Protein AF-A0A7W8QVJ4-F1 (afdb_monomer_lite)

Foldseek 3Di:
DPPPAPQQELVNLVVQCVVVPPDRSDDQFYKYFYDPPPDDDDDDPVVSVVVCVVFFDWDWDWDDDPPDTTTITGGHDTD

Structure (mmCIF, N/CA/C/O backbone):
data_AF-A0A7W8QVJ4-F1
#
_entry.id   AF-A0A7W8QVJ4-F1
#
loop_
_atom_site.group_PDB
_atom_site.id
_atom_site.type_symbol
_atom_site.label_atom_id
_atom_site.label_alt_id
_atom_site.label_comp_id
_atom_site.label_asym_id
_atom_site.label_entity_id
_atom_site.label_seq_id
_atom_site.pdbx_PDB_ins_code
_atom_site.Cartn_x
_atom_site.Cartn_y
_atom_site.Cartn_z
_atom_site.occupancy
_atom_site.B_iso_or_equiv
_atom_site.auth_seq_id
_atom_site.auth_comp_id
_atom_site.auth_asym_id
_atom_site.auth_atom_id
_atom_site.pdbx_PDB_model_num
ATOM 1 N N . MET A 1 1 ? -11.458 11.840 -17.169 1.00 33.41 1 MET A N 1
ATOM 2 C CA . MET A 1 1 ? -11.287 11.740 -15.709 1.00 33.41 1 MET A CA 1
ATOM 3 C C . MET A 1 1 ? -9.936 11.096 -15.516 1.00 33.41 1 MET A C 1
ATOM 5 O O . MET A 1 1 ? -9.849 9.877 -15.552 1.00 33.41 1 MET A O 1
ATOM 9 N N . ASP A 1 2 ? -8.887 11.909 -15.480 1.00 36.59 2 ASP A N 1
ATOM 10 C CA . ASP A 1 2 ? -7.543 11.442 -15.164 1.00 36.59 2 ASP A CA 1
ATOM 11 C C . ASP A 1 2 ? -7.568 10.905 -13.732 1.00 36.59 2 ASP A C 1
ATOM 13 O O . ASP A 1 2 ? -7.699 11.666 -12.774 1.00 36.59 2 ASP A O 1
ATOM 17 N N . GLU A 1 3 ? -7.545 9.578 -13.587 1.00 42.88 3 GLU A N 1
ATOM 18 C CA . GLU A 1 3 ? -7.201 8.947 -12.318 1.00 42.88 3 GLU A CA 1
ATOM 19 C C . GLU A 1 3 ? -5.772 9.398 -12.006 1.00 42.88 3 GLU A C 1
ATOM 21 O O . GLU A 1 3 ? -4.812 8.875 -12.572 1.00 42.88 3 GLU A O 1
ATOM 26 N N . LEU A 1 4 ? -5.644 10.426 -11.164 1.00 40.75 4 LEU A N 1
ATOM 27 C CA . LEU A 1 4 ? -4.383 10.867 -10.580 1.00 40.75 4 LEU A CA 1
ATOM 28 C C . LEU A 1 4 ? -3.732 9.656 -9.901 1.00 40.75 4 LEU A C 1
ATOM 30 O O . LEU A 1 4 ? -4.056 9.300 -8.769 1.00 40.75 4 LEU A O 1
ATOM 34 N N . ARG A 1 5 ? -2.837 8.981 -10.627 1.00 47.28 5 ARG A N 1
ATOM 35 C CA . ARG A 1 5 ? -1.929 7.981 -10.072 1.00 47.28 5 ARG A CA 1
ATOM 36 C C . ARG A 1 5 ? -0.889 8.726 -9.253 1.00 47.28 5 ARG A C 1
ATOM 38 O O . ARG A 1 5 ? 0.153 9.125 -9.763 1.00 47.28 5 ARG A O 1
ATOM 45 N N . HIS A 1 6 ? -1.185 8.920 -7.978 1.00 52.38 6 HIS A N 1
ATOM 46 C CA . HIS A 1 6 ? -0.161 9.213 -6.992 1.00 52.38 6 HIS A CA 1
ATOM 47 C C . HIS A 1 6 ? 0.546 7.890 -6.695 1.00 52.38 6 HIS A C 1
ATOM 49 O O . HIS A 1 6 ? 0.162 7.172 -5.778 1.00 52.38 6 HIS A O 1
ATOM 55 N N . ASN A 1 7 ? 1.522 7.519 -7.529 1.00 55.56 7 ASN A N 1
ATOM 56 C CA . ASN A 1 7 ? 2.465 6.460 -7.178 1.00 55.56 7 ASN A CA 1
ATOM 57 C C . ASN A 1 7 ? 3.328 7.012 -6.040 1.00 55.56 7 ASN A C 1
ATOM 59 O O . ASN A 1 7 ? 4.360 7.635 -6.270 1.00 55.56 7 ASN A O 1
ATOM 63 N N . ILE A 1 8 ? 2.841 6.875 -4.810 1.00 58.66 8 ILE A N 1
ATOM 64 C CA . ILE A 1 8 ? 3.603 7.230 -3.618 1.00 58.66 8 ILE A CA 1
ATOM 65 C C . ILE A 1 8 ? 4.604 6.094 -3.401 1.00 58.66 8 ILE A C 1
ATOM 67 O O . ILE A 1 8 ? 4.216 4.926 -3.312 1.00 58.66 8 ILE A O 1
ATOM 71 N N . ASN A 1 9 ? 5.893 6.427 -3.364 1.00 64.12 9 ASN A N 1
ATOM 72 C CA . ASN A 1 9 ? 6.958 5.485 -3.033 1.00 64.12 9 ASN A CA 1
ATOM 73 C C . ASN A 1 9 ? 6.882 5.136 -1.525 1.00 64.12 9 ASN A C 1
ATOM 75 O O . ASN A 1 9 ? 6.435 5.967 -0.727 1.00 64.12 9 ASN A O 1
ATOM 79 N N . PRO A 1 10 ? 7.326 3.949 -1.072 1.00 60.47 10 PRO A N 1
ATOM 80 C CA . PRO A 1 10 ? 7.312 3.585 0.347 1.00 60.47 10 PRO A CA 1
ATOM 81 C C . PRO A 1 10 ? 8.038 4.573 1.272 1.00 60.47 10 PRO A C 1
ATOM 83 O O . PRO A 1 10 ? 7.651 4.720 2.436 1.00 60.47 10 PRO A O 1
ATOM 86 N N . ASN A 1 11 ? 9.078 5.251 0.778 1.00 62.62 11 ASN A N 1
ATOM 87 C CA . ASN A 1 11 ? 9.783 6.283 1.540 1.00 62.62 11 ASN A CA 1
ATOM 88 C C . ASN A 1 11 ? 8.900 7.515 1.754 1.00 62.62 11 ASN A C 1
ATOM 90 O O . ASN A 1 11 ? 8.722 7.930 2.900 1.00 62.62 11 ASN A O 1
ATOM 94 N N . ASP A 1 12 ? 8.274 8.017 0.688 1.00 65.31 12 ASP A N 1
ATOM 95 C CA . ASP A 1 12 ? 7.334 9.138 0.764 1.00 65.31 12 ASP A CA 1
ATOM 96 C C . ASP A 1 12 ? 6.166 8.795 1.686 1.00 65.31 12 ASP A C 1
ATOM 98 O O . ASP A 1 12 ? 5.772 9.609 2.514 1.00 65.31 12 ASP A O 1
ATOM 102 N N . LEU A 1 13 ? 5.660 7.558 1.615 1.00 68.06 13 LEU A N 1
ATOM 103 C CA . LEU A 1 13 ? 4.604 7.079 2.503 1.00 68.06 13 LEU A CA 1
ATOM 104 C C . LEU A 1 13 ? 5.040 7.116 3.973 1.00 68.06 13 LEU A C 1
ATOM 106 O O . LEU A 1 13 ? 4.279 7.541 4.842 1.00 68.06 13 LEU A O 1
ATOM 110 N N . THR A 1 14 ? 6.267 6.677 4.257 1.00 64.44 14 THR A N 1
ATOM 111 C CA . THR A 1 14 ? 6.816 6.671 5.618 1.00 64.44 14 THR A CA 1
ATOM 112 C C . THR A 1 14 ? 6.993 8.095 6.156 1.00 64.44 14 THR A C 1
ATOM 114 O O . THR A 1 14 ? 6.725 8.336 7.334 1.00 64.44 14 THR A O 1
ATOM 117 N N . GLU A 1 15 ? 7.430 9.044 5.326 1.00 66.75 15 GLU A N 1
ATOM 118 C CA . GLU A 1 15 ? 7.573 10.453 5.718 1.00 66.75 15 GLU A CA 1
ATOM 119 C C . GLU A 1 15 ? 6.223 11.164 5.869 1.00 66.75 15 GLU A C 1
ATOM 121 O O . GLU A 1 15 ? 5.996 11.815 6.892 1.00 66.75 15 GLU A O 1
ATOM 126 N N . LEU A 1 16 ? 5.303 10.968 4.919 1.00 64.19 16 LEU A N 1
ATOM 127 C CA . LEU A 1 16 ? 3.926 11.467 4.976 1.00 64.19 16 LEU A CA 1
ATOM 128 C C . LEU A 1 16 ? 3.245 11.028 6.270 1.00 64.19 16 LEU A C 1
ATOM 130 O O . LEU A 1 16 ? 2.687 11.846 6.994 1.00 64.19 16 LEU A O 1
ATOM 134 N N . HIS A 1 17 ? 3.361 9.753 6.625 1.00 62.59 17 HIS A N 1
ATOM 135 C CA . HIS A 1 17 ? 2.745 9.260 7.847 1.00 62.59 17 HIS A CA 1
ATOM 136 C C . HIS A 1 17 ? 3.437 9.700 9.137 1.00 62.59 17 HIS A C 1
ATOM 138 O O . HIS A 1 17 ? 2.749 9.875 10.138 1.00 62.59 17 HIS A O 1
ATOM 144 N N . LYS A 1 18 ? 4.760 9.917 9.157 1.00 61.91 18 LYS A N 1
ATOM 145 C CA . LYS A 1 18 ? 5.411 10.547 10.325 1.00 61.91 18 LYS A CA 1
ATOM 146 C C . LYS A 1 18 ? 4.854 11.947 10.589 1.00 61.91 18 LYS A C 1
ATOM 148 O O . LYS A 1 18 ? 4.785 12.353 11.744 1.00 61.91 18 LYS A O 1
ATOM 153 N N . ALA A 1 19 ? 4.484 12.673 9.536 1.00 58.59 19 ALA A N 1
ATOM 154 C CA . ALA A 1 19 ? 3.870 13.990 9.647 1.00 58.59 19 ALA A CA 1
ATOM 155 C C . ALA A 1 19 ? 2.369 13.926 9.987 1.00 58.59 19 ALA A C 1
ATOM 157 O O . ALA A 1 19 ? 1.857 14.849 10.617 1.00 58.59 19 ALA A O 1
ATOM 158 N N . SER A 1 20 ? 1.682 12.854 9.584 1.00 58.53 20 SER A N 1
ATOM 159 C CA . SER A 1 20 ? 0.229 12.698 9.727 1.00 58.53 20 SER A CA 1
ATOM 160 C C . SER A 1 20 ? -0.224 11.812 10.892 1.00 58.53 20 SER A C 1
ATOM 162 O O . SER A 1 20 ? -1.426 11.646 11.040 1.00 58.53 20 SER A O 1
ATOM 164 N N . ASP A 1 21 ? 0.666 11.247 11.718 1.00 59.38 21 ASP A N 1
ATOM 165 C CA . ASP A 1 21 ? 0.278 10.386 12.853 1.00 59.38 21 ASP A CA 1
ATOM 166 C C . ASP A 1 21 ? -0.709 11.133 13.783 1.00 59.38 21 ASP A C 1
ATOM 168 O O . ASP A 1 21 ? -0.339 12.186 14.320 1.00 59.38 21 ASP A O 1
ATOM 172 N N . PRO A 1 22 ? -1.963 10.654 13.975 1.00 62.31 22 PRO A N 1
ATOM 173 C CA . PRO A 1 22 ? -2.456 9.275 13.797 1.00 62.31 22 PRO A CA 1
ATOM 174 C C . PRO A 1 22 ? -3.348 8.977 12.568 1.00 62.31 22 PRO A C 1
ATOM 176 O O . PRO A 1 22 ? -4.019 7.944 12.538 1.00 62.31 22 PRO A O 1
ATOM 179 N N . GLU A 1 23 ? -3.409 9.849 11.568 1.00 70.31 23 GLU A N 1
ATOM 180 C CA . GLU A 1 23 ? -4.300 9.720 10.411 1.00 70.31 23 GLU A CA 1
ATOM 181 C C . GLU A 1 23 ? -3.703 8.893 9.256 1.00 70.31 23 GLU A C 1
ATOM 183 O O . GLU A 1 23 ? -2.487 8.792 9.050 1.00 70.31 23 GLU A O 1
ATOM 188 N N . ALA A 1 24 ? -4.594 8.284 8.473 1.00 71.38 24 ALA A N 1
ATOM 189 C CA . ALA A 1 24 ? -4.241 7.579 7.251 1.00 71.38 24 ALA A CA 1
ATOM 190 C C . ALA A 1 24 ? -3.747 8.569 6.180 1.00 71.38 24 ALA A C 1
ATOM 192 O O . ALA A 1 24 ? -4.502 9.431 5.735 1.00 71.38 24 ALA A O 1
ATOM 193 N N . ALA A 1 25 ? -2.490 8.439 5.748 1.00 76.81 25 ALA A N 1
ATOM 194 C CA . ALA A 1 25 ? -1.907 9.294 4.717 1.00 76.81 25 ALA A CA 1
ATOM 195 C C . ALA A 1 25 ? -2.422 8.987 3.300 1.00 76.81 25 ALA A C 1
ATOM 197 O O . ALA A 1 25 ? -2.333 9.847 2.428 1.00 76.81 25 ALA A O 1
ATOM 198 N N . LEU A 1 26 ? -2.953 7.781 3.066 1.00 80.00 26 LEU A N 1
ATOM 199 C CA . LEU A 1 26 ? -3.495 7.346 1.778 1.00 80.00 26 LEU A CA 1
ATOM 200 C C . LEU A 1 26 ? -5.016 7.286 1.799 1.00 80.00 26 LEU A C 1
ATOM 202 O O . LEU A 1 26 ? -5.647 6.967 2.809 1.00 80.00 26 LEU A O 1
ATOM 206 N N . LYS A 1 27 ? -5.602 7.496 0.626 1.00 84.19 27 LYS A N 1
ATOM 207 C CA . LYS A 1 27 ? -7.035 7.392 0.371 1.00 84.19 27 LYS A CA 1
ATOM 208 C C . LYS A 1 27 ? -7.375 6.095 -0.351 1.00 84.19 27 LYS A C 1
ATOM 210 O O . LYS A 1 27 ? -6.577 5.511 -1.085 1.00 84.19 27 LYS A O 1
ATOM 215 N N . VAL A 1 28 ? -8.624 5.663 -0.191 1.00 86.44 28 VAL A N 1
ATOM 216 C CA . VAL A 1 28 ? -9.179 4.555 -0.976 1.00 86.44 28 VAL A CA 1
ATOM 217 C C . VAL A 1 28 ? -9.074 4.875 -2.468 1.00 86.44 28 VAL A C 1
ATOM 219 O O . VAL A 1 28 ? -9.484 5.944 -2.914 1.00 86.44 28 VAL A O 1
ATOM 222 N N . GLY A 1 29 ? -8.549 3.925 -3.240 1.00 83.62 29 GLY A N 1
ATOM 223 C CA . GLY A 1 29 ? -8.314 4.063 -4.674 1.00 83.62 29 GLY A CA 1
ATOM 224 C C . GLY A 1 29 ? -6.865 4.383 -5.043 1.00 83.62 29 GLY A C 1
ATOM 225 O O . GLY A 1 29 ? -6.481 4.058 -6.169 1.00 83.62 29 GLY A O 1
ATOM 226 N N . GLU A 1 30 ? -6.070 4.927 -4.115 1.00 83.81 30 GLU A N 1
ATOM 227 C CA . GLU A 1 30 ? -4.649 5.210 -4.339 1.00 83.81 30 GLU A CA 1
ATOM 228 C C . GLU A 1 30 ? -3.814 3.926 -4.408 1.00 83.81 30 GLU A C 1
ATOM 230 O O . GLU A 1 30 ? -4.215 2.861 -3.923 1.00 83.81 30 GLU A O 1
ATOM 235 N N . THR A 1 31 ? -2.659 4.017 -5.066 1.00 82.38 31 THR A N 1
ATOM 236 C CA . THR A 1 31 ? -1.744 2.895 -5.285 1.00 82.38 31 THR A CA 1
ATOM 237 C C . THR A 1 31 ? -0.363 3.226 -4.763 1.00 82.38 31 THR A C 1
ATOM 239 O O . THR A 1 31 ? 0.183 4.275 -5.084 1.00 82.38 31 THR A O 1
ATOM 242 N N . VAL A 1 32 ? 0.219 2.295 -4.019 1.00 79.50 32 VAL A N 1
ATOM 243 C CA . VAL A 1 32 ? 1.589 2.405 -3.515 1.00 79.50 32 VAL A CA 1
ATOM 244 C C . VAL A 1 32 ? 2.436 1.354 -4.200 1.00 79.50 32 VAL A C 1
ATOM 246 O O . VAL A 1 32 ? 2.035 0.193 -4.308 1.00 79.50 32 VAL A O 1
ATOM 249 N N . GLU A 1 33 ? 3.596 1.761 -4.675 1.00 78.94 33 GLU A N 1
ATOM 250 C CA . GLU A 1 33 ? 4.585 0.859 -5.248 1.00 78.94 33 GLU A CA 1
ATOM 251 C C . GLU A 1 33 ? 5.540 0.370 -4.168 1.00 78.94 33 GLU A C 1
ATOM 253 O O . GLU A 1 33 ? 5.740 1.063 -3.182 1.00 78.94 33 GLU A O 1
ATOM 258 N N . TYR A 1 34 ? 6.129 -0.813 -4.326 1.00 73.94 34 TYR A N 1
ATOM 259 C CA . TYR A 1 34 ? 7.324 -1.177 -3.567 1.00 73.94 34 TYR A CA 1
ATOM 260 C C . TYR A 1 34 ? 8.474 -1.375 -4.547 1.00 73.94 34 TYR A C 1
ATOM 262 O O . TYR A 1 34 ? 8.508 -2.386 -5.246 1.00 73.94 34 TYR A O 1
ATOM 270 N N . ASP A 1 35 ? 9.372 -0.395 -4.598 1.00 69.19 35 ASP A N 1
ATOM 271 C CA . ASP A 1 35 ? 10.560 -0.399 -5.448 1.00 69.19 35 ASP A CA 1
ATOM 272 C C . ASP A 1 35 ? 11.779 -0.817 -4.612 1.00 69.19 35 ASP A C 1
ATOM 274 O O . ASP A 1 35 ? 12.199 -0.091 -3.711 1.00 69.19 35 ASP A O 1
ATOM 278 N N . GLU A 1 36 ? 12.325 -2.006 -4.878 1.00 60.00 36 GLU A N 1
ATOM 279 C CA . GLU A 1 36 ? 13.508 -2.533 -4.180 1.00 60.00 36 GLU A CA 1
ATOM 280 C C . GLU A 1 36 ? 14.812 -1.824 -4.587 1.00 60.00 36 GLU A C 1
ATOM 282 O O . GLU A 1 36 ? 15.772 -1.838 -3.811 1.00 60.00 36 GLU A O 1
ATOM 287 N N . ASP A 1 37 ? 14.847 -1.181 -5.760 1.00 60.16 37 ASP A N 1
ATOM 288 C CA . ASP A 1 37 ? 16.044 -0.540 -6.315 1.00 60.16 37 ASP A CA 1
ATOM 289 C C . ASP A 1 37 ? 16.234 0.905 -5.807 1.00 60.16 37 ASP A C 1
ATOM 291 O O . ASP A 1 37 ? 17.334 1.467 -5.901 1.00 60.16 37 ASP A O 1
ATOM 295 N N . TYR A 1 38 ? 15.212 1.511 -5.188 1.00 57.38 38 TYR A N 1
ATOM 296 C CA . TYR A 1 38 ? 15.309 2.852 -4.603 1.00 57.38 38 TYR A CA 1
ATOM 297 C C . TYR A 1 38 ? 16.078 2.825 -3.260 1.00 57.38 38 TYR A C 1
ATOM 299 O O . TYR A 1 38 ? 15.553 2.597 -2.171 1.00 57.38 38 TYR A O 1
ATOM 307 N N . SER A 1 39 ? 17.390 3.029 -3.367 1.00 48.16 39 SER A N 1
ATOM 308 C CA . SER A 1 39 ? 18.428 2.731 -2.373 1.00 48.16 39 SER A CA 1
ATOM 309 C C . SER A 1 39 ? 18.265 3.240 -0.916 1.00 48.16 39 SER A C 1
ATOM 311 O O . SER A 1 39 ? 17.786 4.338 -0.636 1.00 48.16 39 SER A O 1
ATOM 313 N N . ALA A 1 40 ? 18.860 2.444 -0.013 1.00 51.59 40 ALA A N 1
ATOM 314 C CA . ALA A 1 40 ? 19.584 2.781 1.229 1.00 51.59 40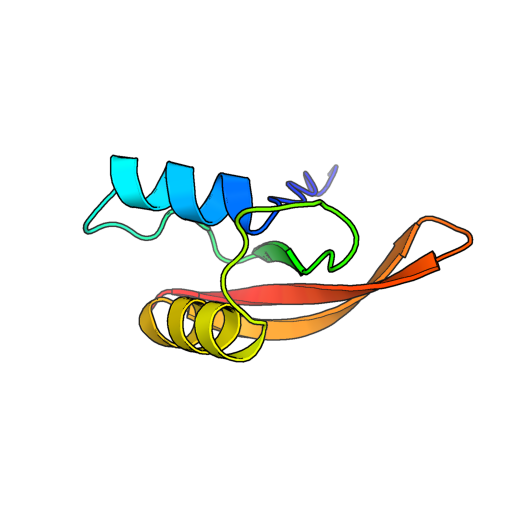 ALA A CA 1
ATOM 315 C C . ALA A 1 40 ? 18.855 2.924 2.585 1.00 51.59 40 ALA A C 1
ATOM 317 O O . ALA A 1 40 ? 19.513 2.709 3.605 1.00 51.59 40 ALA A O 1
ATOM 318 N N . ALA A 1 41 ? 17.549 3.197 2.662 1.00 54.50 41 ALA A N 1
ATOM 319 C CA . ALA A 1 41 ? 16.873 3.394 3.964 1.00 54.50 41 ALA A CA 1
ATOM 320 C C . ALA A 1 41 ? 15.484 2.739 4.093 1.00 54.50 41 ALA A C 1
ATOM 322 O O . ALA A 1 41 ? 14.711 3.097 4.984 1.00 54.50 41 ALA A O 1
ATOM 323 N N . MET A 1 42 ? 15.155 1.777 3.227 1.00 61.53 42 MET A N 1
ATOM 324 C CA . MET A 1 42 ? 13.813 1.200 3.206 1.00 61.53 42 MET A CA 1
ATOM 325 C C . MET A 1 42 ? 13.548 0.190 4.334 1.00 61.53 42 MET A C 1
ATOM 327 O O . MET A 1 42 ? 14.420 -0.608 4.696 1.00 61.53 42 MET A O 1
ATOM 331 N N . PRO A 1 43 ? 12.307 0.137 4.855 1.00 60.69 43 PRO A N 1
ATOM 332 C CA . PRO A 1 43 ? 11.825 -1.048 5.546 1.00 60.69 43 PRO A CA 1
ATOM 333 C C . PRO A 1 43 ? 11.825 -2.247 4.584 1.00 60.69 43 PRO A C 1
ATOM 335 O O . PRO A 1 43 ? 11.505 -2.118 3.402 1.00 60.69 43 PRO A O 1
ATOM 338 N N . SER A 1 44 ? 12.147 -3.439 5.093 1.00 74.94 44 SER A N 1
ATOM 339 C CA . SER A 1 44 ? 11.957 -4.673 4.323 1.00 74.94 44 SER A CA 1
ATOM 340 C C . SER A 1 44 ? 10.513 -4.779 3.821 1.00 74.94 44 SER A C 1
ATOM 342 O O . SER A 1 44 ? 9.594 -4.266 4.465 1.00 74.94 44 SER A O 1
ATOM 344 N N . LEU A 1 45 ? 10.294 -5.507 2.724 1.00 77.25 45 LEU A N 1
ATOM 345 C CA . LEU A 1 45 ? 8.957 -5.751 2.175 1.00 77.25 45 LEU A CA 1
ATOM 346 C C . LEU A 1 45 ? 7.953 -6.213 3.247 1.00 77.25 45 LEU A C 1
ATOM 348 O O . LEU A 1 45 ? 6.801 -5.792 3.257 1.00 77.25 45 LEU A O 1
ATOM 352 N N . ASP A 1 46 ? 8.401 -7.049 4.187 1.00 80.75 46 ASP A N 1
ATOM 353 C CA . ASP A 1 46 ? 7.597 -7.5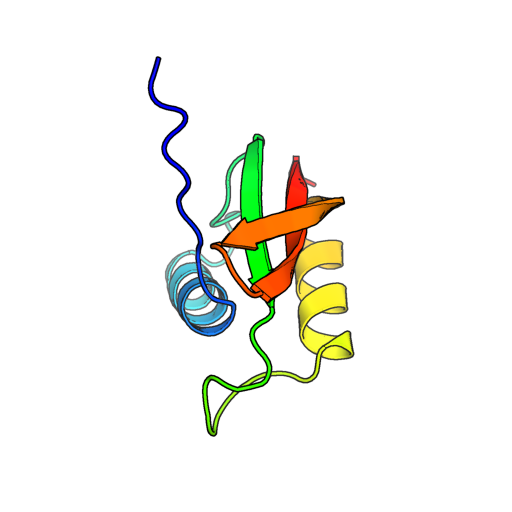09 5.325 1.00 80.75 46 ASP A CA 1
ATOM 354 C C . ASP A 1 46 ? 7.179 -6.363 6.263 1.00 80.75 46 ASP A C 1
ATOM 356 O O . ASP A 1 46 ? 6.020 -6.279 6.668 1.00 80.75 46 ASP A O 1
ATOM 360 N N . ARG A 1 47 ? 8.097 -5.440 6.578 1.00 76.00 47 ARG A N 1
ATOM 361 C CA . ARG A 1 47 ? 7.788 -4.255 7.390 1.00 76.00 47 ARG A CA 1
ATOM 362 C C . ARG A 1 47 ? 6.838 -3.310 6.663 1.00 76.00 47 ARG A C 1
ATOM 364 O O . ARG A 1 47 ? 5.923 -2.795 7.298 1.00 76.00 47 ARG A O 1
ATOM 371 N N . PHE A 1 48 ? 7.028 -3.115 5.361 1.00 78.94 48 PHE A N 1
ATOM 372 C CA . PHE A 1 48 ? 6.123 -2.321 4.533 1.00 78.94 48 PHE A CA 1
ATOM 373 C C . PHE A 1 48 ? 4.706 -2.917 4.508 1.00 78.94 48 PHE A C 1
ATOM 375 O O . PHE A 1 48 ? 3.735 -2.211 4.764 1.00 78.94 48 PHE A O 1
ATOM 382 N N . LYS A 1 49 ? 4.575 -4.234 4.310 1.00 82.69 49 LYS A N 1
ATOM 383 C CA . LYS A 1 49 ? 3.272 -4.919 4.355 1.00 82.69 49 LYS A CA 1
ATOM 384 C C . LYS A 1 49 ? 2.612 -4.825 5.724 1.00 82.69 49 LYS A C 1
ATOM 386 O O . LYS A 1 49 ? 1.464 -4.414 5.799 1.00 82.69 49 LYS A O 1
ATOM 391 N N . LYS A 1 50 ? 3.350 -5.098 6.807 1.00 82.69 50 LYS A N 1
ATOM 392 C CA . LYS A 1 50 ? 2.848 -4.919 8.183 1.00 82.69 50 LYS A CA 1
ATOM 393 C C . LYS A 1 50 ? 2.364 -3.498 8.441 1.00 82.69 50 LYS A C 1
ATOM 395 O O . LYS A 1 50 ? 1.408 -3.300 9.186 1.00 82.69 50 LYS A O 1
ATOM 400 N N . TYR A 1 51 ? 3.042 -2.519 7.852 1.00 78.12 51 TYR A N 1
ATOM 401 C CA . TYR A 1 51 ? 2.639 -1.128 7.933 1.00 78.12 51 TYR A CA 1
ATOM 402 C C . TYR A 1 51 ? 1.321 -0.881 7.193 1.00 78.12 51 TYR A C 1
ATOM 404 O O . TYR A 1 51 ? 0.387 -0.352 7.790 1.00 78.12 51 TYR A O 1
ATOM 412 N N . LEU A 1 52 ? 1.206 -1.321 5.936 1.00 83.62 52 LEU A N 1
ATOM 413 C CA . LEU A 1 52 ? -0.047 -1.214 5.190 1.00 83.62 52 LEU A CA 1
ATOM 414 C C . LEU A 1 52 ? -1.193 -1.935 5.908 1.00 83.62 52 LEU A C 1
ATOM 416 O O . LEU A 1 52 ? -2.256 -1.354 6.094 1.00 83.62 52 LEU A O 1
ATOM 420 N N . ASP A 1 53 ? -0.953 -3.153 6.394 1.00 87.44 53 ASP A N 1
ATOM 421 C CA . ASP A 1 53 ? -1.932 -3.964 7.120 1.00 87.44 53 ASP A CA 1
ATOM 422 C C . ASP A 1 53 ? -2.411 -3.292 8.417 1.00 87.44 53 ASP A C 1
ATOM 424 O O . ASP A 1 53 ? -3.474 -3.645 8.929 1.00 87.44 53 ASP A O 1
ATOM 428 N N . ARG A 1 54 ? -1.662 -2.332 8.972 1.00 84.62 54 ARG A N 1
ATOM 429 C CA . ARG A 1 54 ? -2.077 -1.594 10.171 1.00 84.62 54 ARG A CA 1
ATOM 430 C C . ARG A 1 54 ? -3.193 -0.592 9.878 1.00 84.62 54 ARG A C 1
ATOM 432 O O . ARG A 1 54 ? -4.068 -0.434 10.722 1.00 84.62 54 ARG A O 1
ATOM 439 N N . PHE A 1 55 ? -3.165 0.056 8.717 1.00 83.00 55 PHE A N 1
ATOM 440 C CA . PHE A 1 55 ? -4.039 1.195 8.403 1.00 83.00 55 PHE A CA 1
ATOM 441 C C . PHE A 1 55 ? -5.002 0.933 7.243 1.00 83.00 55 PHE A C 1
ATOM 443 O O . PHE A 1 55 ? -5.999 1.636 7.107 1.00 83.00 55 PHE A O 1
ATOM 450 N N . TYR A 1 56 ? -4.730 -0.070 6.409 1.00 88.69 56 TYR A N 1
ATOM 451 C CA . TYR A 1 56 ? -5.401 -0.234 5.127 1.00 88.69 56 TYR A CA 1
ATOM 452 C C . TYR A 1 56 ? -5.810 -1.679 4.858 1.00 88.69 56 TYR A C 1
ATOM 454 O O . TYR A 1 56 ? -5.158 -2.638 5.276 1.00 88.69 56 TYR A O 1
ATOM 462 N N . GLU A 1 57 ? -6.879 -1.825 4.085 1.00 91.94 57 GLU A N 1
ATOM 463 C CA . GLU A 1 57 ? -7.076 -2.991 3.231 1.00 91.94 57 GLU A CA 1
ATOM 464 C C . GLU A 1 57 ? -6.602 -2.641 1.823 1.00 91.94 57 GLU A C 1
ATOM 466 O O . GLU A 1 57 ? -6.814 -1.523 1.345 1.00 91.94 57 GLU A O 1
ATOM 471 N N . TYR A 1 58 ? -5.962 -3.588 1.145 1.00 90.44 58 TYR A N 1
ATOM 472 C CA . TYR A 1 58 ? -5.433 -3.368 -0.193 1.00 90.44 58 TYR A CA 1
ATOM 473 C C . TYR A 1 58 ? -5.446 -4.649 -1.021 1.00 90.44 58 TYR A C 1
ATOM 475 O O . TYR A 1 58 ? -5.492 -5.766 -0.503 1.00 90.44 58 TYR A O 1
ATOM 483 N N . LYS A 1 59 ? -5.352 -4.481 -2.340 1.00 90.12 59 LYS A N 1
ATOM 484 C CA . LYS A 1 59 ? -5.139 -5.577 -3.286 1.00 90.12 59 LYS A CA 1
ATOM 485 C C . LYS A 1 59 ? -3.867 -5.356 -4.087 1.00 90.12 59 LYS A C 1
ATOM 487 O O . LYS A 1 59 ? -3.570 -4.236 -4.500 1.00 90.12 59 LYS A O 1
ATOM 492 N N . LEU A 1 60 ? -3.156 -6.444 -4.353 1.00 86.19 60 LEU A N 1
ATOM 493 C CA . LEU A 1 60 ? -2.020 -6.425 -5.261 1.00 86.19 60 LEU A CA 1
ATOM 494 C C . LEU A 1 60 ? -2.525 -6.356 -6.708 1.00 86.19 60 LEU A C 1
ATOM 496 O O . LEU A 1 60 ? -3.316 -7.195 -7.143 1.00 86.19 60 LEU A O 1
ATOM 500 N N . ILE A 1 61 ? -2.066 -5.360 -7.453 1.00 84.94 61 ILE A N 1
ATOM 501 C CA . ILE A 1 61 ? -2.270 -5.221 -8.894 1.00 84.94 61 ILE A CA 1
ATOM 502 C C . ILE A 1 61 ? -0.906 -5.157 -9.585 1.00 84.94 61 ILE A C 1
ATOM 504 O O . ILE A 1 61 ? 0.109 -4.848 -8.964 1.00 84.94 61 ILE A O 1
ATOM 508 N N . ARG A 1 62 ? -0.872 -5.458 -10.884 1.00 74.25 62 ARG A N 1
ATOM 509 C CA . ARG A 1 62 ? 0.338 -5.264 -11.688 1.00 74.25 62 ARG A CA 1
ATOM 510 C C . ARG A 1 62 ? 0.411 -3.810 -12.142 1.00 74.25 62 ARG A C 1
ATOM 512 O O . ARG A 1 62 ? -0.483 -3.354 -12.862 1.00 74.25 62 ARG A O 1
ATOM 519 N N . GLY A 1 63 ? 1.446 -3.101 -11.703 1.00 68.00 63 GLY A N 1
ATOM 520 C CA . GLY A 1 63 ? 1.874 -1.854 -12.321 1.00 68.00 63 GLY A CA 1
ATOM 521 C C . GLY A 1 63 ? 2.416 -2.130 -13.716 1.00 68.00 63 GLY A C 1
ATOM 522 O O . GLY A 1 63 ? 3.000 -3.180 -13.959 1.00 68.00 63 GLY A O 1
ATOM 523 N N . LYS A 1 64 ? 2.151 -1.211 -14.644 1.00 59.38 64 LYS A N 1
ATOM 524 C CA . LYS A 1 64 ? 2.739 -1.2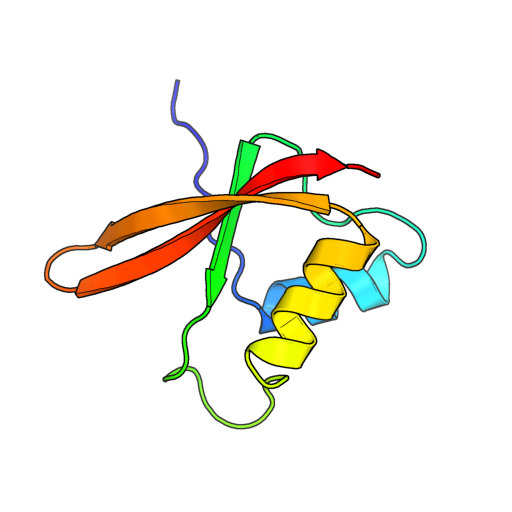21 -15.982 1.00 59.38 64 LYS A CA 1
ATOM 525 C C . LYS A 1 64 ? 3.368 0.142 -16.216 1.00 59.38 64 LYS A C 1
ATOM 527 O O . LYS A 1 64 ? 2.634 1.081 -16.529 1.00 59.38 64 LYS A O 1
ATOM 532 N N . GLU A 1 65 ? 4.687 0.220 -16.129 1.00 60.31 65 GLU A N 1
ATOM 533 C CA . GLU A 1 65 ? 5.466 1.206 -16.879 1.00 60.31 65 GLU A CA 1
ATOM 534 C C . GLU A 1 65 ? 6.369 0.409 -17.806 1.00 60.31 65 GLU A C 1
ATOM 536 O O . GLU A 1 65 ? 7.216 -0.351 -17.355 1.00 60.31 65 GLU A O 1
ATOM 541 N N . GLN A 1 66 ? 6.131 0.472 -19.117 1.00 45.59 66 GLN A N 1
ATOM 542 C CA . GLN A 1 66 ? 6.928 -0.334 -20.042 1.00 45.59 66 GLN A CA 1
ATOM 543 C C . GLN A 1 66 ? 8.409 0.056 -19.919 1.00 45.59 66 GLN A C 1
ATOM 545 O O . GLN A 1 66 ? 8.697 1.252 -19.993 1.00 45.59 66 GLN A O 1
ATOM 550 N N . PRO A 1 67 ? 9.350 -0.902 -19.785 1.00 53.97 67 PRO A N 1
ATOM 551 C CA . PRO A 1 67 ? 9.223 -2.362 -19.940 1.00 53.97 67 PRO A CA 1
ATOM 552 C C . PRO A 1 67 ? 9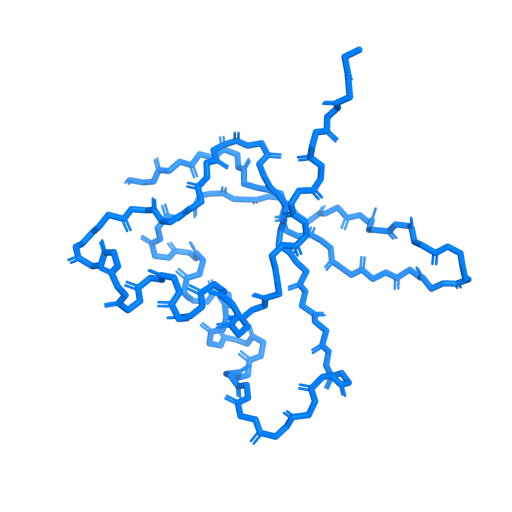.149 -3.185 -18.627 1.00 53.97 67 PRO A C 1
ATOM 554 O O . PRO A 1 67 ? 9.374 -4.394 -18.671 1.00 53.97 67 PRO A O 1
ATOM 557 N N . LEU A 1 68 ? 8.866 -2.576 -17.475 1.00 58.12 68 LEU A N 1
ATOM 558 C CA . LEU A 1 68 ? 8.935 -3.208 -16.153 1.00 58.12 68 LEU A CA 1
ATOM 559 C C . LEU A 1 68 ? 7.533 -3.462 -15.566 1.00 58.12 68 LEU A C 1
ATOM 561 O O . LEU A 1 68 ? 6.714 -2.554 -15.421 1.00 58.12 68 LEU A O 1
ATOM 565 N N . ASP A 1 69 ? 7.258 -4.723 -15.220 1.00 64.38 69 ASP A N 1
ATOM 566 C CA . ASP A 1 69 ? 6.118 -5.089 -14.376 1.00 64.38 69 ASP A CA 1
ATOM 567 C C . ASP A 1 69 ? 6.563 -5.004 -12.909 1.00 64.38 69 ASP A C 1
ATOM 569 O O . ASP A 1 69 ? 7.478 -5.719 -12.499 1.00 64.38 69 ASP A O 1
ATOM 573 N N . PHE A 1 70 ? 5.887 -4.186 -12.105 1.00 70.50 70 PHE A N 1
ATOM 574 C CA . PHE A 1 70 ? 6.168 -4.047 -10.672 1.00 70.50 70 PHE A CA 1
ATOM 575 C C . PHE A 1 70 ? 4.897 -4.218 -9.824 1.00 70.50 70 PHE A C 1
ATOM 577 O O . PHE A 1 70 ? 3.775 -3.973 -10.297 1.00 70.50 70 PHE A O 1
ATOM 584 N N . PRO A 1 71 ? 5.025 -4.706 -8.577 1.00 76.62 71 PRO A N 1
ATOM 585 C CA . PRO A 1 71 ? 3.8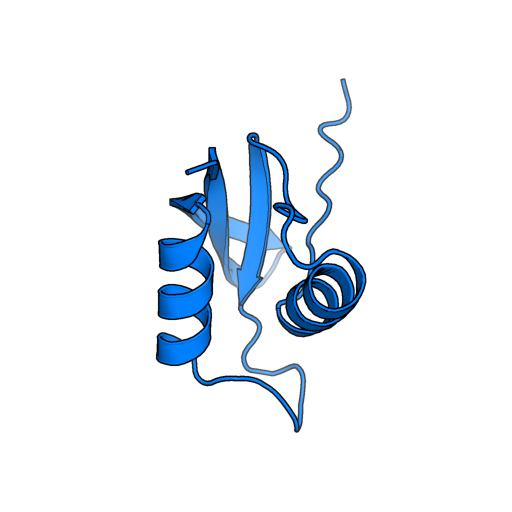92 -4.874 -7.677 1.00 76.62 71 PRO A CA 1
ATOM 586 C C . PRO A 1 71 ? 3.347 -3.518 -7.208 1.00 76.62 71 PRO A C 1
ATOM 588 O O . PRO A 1 71 ? 4.050 -2.743 -6.567 1.00 76.62 71 PRO A O 1
ATOM 591 N N . LEU A 1 72 ? 2.058 -3.269 -7.456 1.00 82.75 72 LEU A N 1
ATOM 592 C CA . LEU A 1 72 ? 1.331 -2.114 -6.929 1.00 82.75 72 LEU A CA 1
ATOM 593 C C . LEU A 1 72 ? 0.283 -2.558 -5.909 1.00 82.75 72 LEU A C 1
ATOM 595 O O . LEU A 1 72 ? -0.525 -3.450 -6.166 1.00 82.75 72 LEU A O 1
ATOM 599 N N . TYR A 1 73 ? 0.237 -1.887 -4.769 1.00 85.88 73 TYR A N 1
ATOM 600 C CA . TYR A 1 73 ? -0.721 -2.125 -3.698 1.00 85.88 73 TYR A CA 1
ATOM 601 C C . TYR A 1 73 ? -1.823 -1.066 -3.782 1.00 85.88 73 TYR A C 1
ATOM 603 O O . TYR A 1 73 ? -1.612 0.084 -3.405 1.00 85.88 73 TYR A O 1
ATOM 611 N N . LYS A 1 74 ? -2.997 -1.430 -4.319 1.00 88.88 74 LYS A N 1
ATOM 612 C CA . LYS A 1 74 ? -4.151 -0.521 -4.424 1.00 88.88 74 LYS A CA 1
ATOM 613 C C . LYS A 1 74 ? -4.970 -0.560 -3.143 1.00 88.88 74 LYS A C 1
ATOM 615 O O . LYS A 1 74 ? -5.513 -1.618 -2.820 1.00 88.88 74 LYS A O 1
ATOM 620 N N . ILE A 1 75 ? -5.114 0.581 -2.479 1.00 89.75 75 ILE A N 1
ATOM 621 C CA . ILE A 1 75 ? -5.901 0.723 -1.254 1.00 89.75 75 ILE A CA 1
ATOM 622 C C . ILE A 1 75 ? -7.389 0.560 -1.577 1.00 89.75 75 ILE A C 1
ATOM 624 O O . ILE A 1 75 ? -7.930 1.228 -2.463 1.00 89.75 75 ILE A O 1
ATOM 628 N N . THR A 1 76 ? -8.052 -0.349 -0.871 1.00 89.75 76 THR A N 1
ATOM 629 C CA . THR A 1 76 ? -9.479 -0.662 -1.030 1.00 89.75 76 THR A CA 1
ATOM 630 C C . THR A 1 76 ? -10.320 -0.187 0.147 1.00 89.75 76 THR A C 1
ATOM 632 O O . THR A 1 76 ? -11.497 0.100 -0.052 1.00 89.75 76 THR A O 1
ATOM 635 N N . ALA A 1 77 ? -9.726 -0.060 1.334 1.00 88.25 77 ALA A N 1
ATOM 636 C CA . ALA A 1 77 ? -10.362 0.522 2.512 1.00 88.25 77 ALA A CA 1
ATOM 637 C C . ALA A 1 77 ? -9.312 1.110 3.468 1.00 88.25 77 ALA A C 1
ATOM 639 O O . ALA A 1 77 ? -8.144 0.716 3.432 1.00 88.25 77 ALA A O 1
ATOM 640 N N . ILE A 1 78 ? -9.748 2.031 4.325 1.00 87.62 78 ILE A N 1
ATOM 641 C CA . ILE A 1 78 ? -9.001 2.519 5.492 1.00 87.62 78 ILE A CA 1
ATOM 642 C C . ILE A 1 78 ? -9.631 1.857 6.723 1.00 87.62 78 ILE A C 1
ATOM 644 O O . ILE A 1 78 ? -10.859 1.748 6.780 1.00 87.62 78 ILE A O 1
ATOM 648 N N . LYS A 1 79 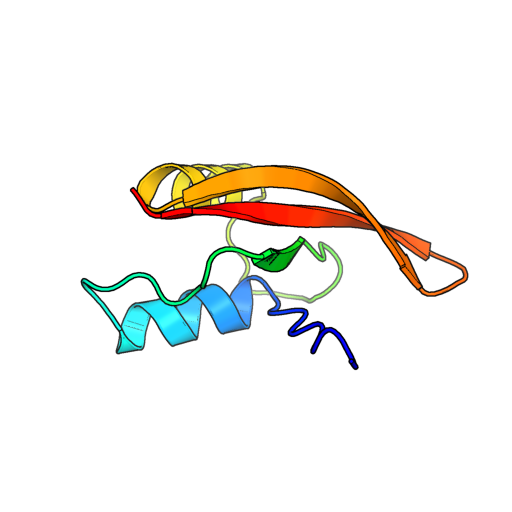? -8.801 1.375 7.647 1.00 87.12 79 LYS A N 1
ATOM 649 C CA . LYS A 1 79 ? -9.233 0.718 8.889 1.00 87.12 79 LYS A CA 1
ATOM 650 C C . LYS A 1 79 ? -9.616 1.713 9.977 1.00 87.12 79 LYS A C 1
ATOM 652 O O . LYS A 1 79 ? -9.028 2.815 10.002 1.00 87.12 79 LYS A O 1
#

pLDDT: mean 70.31, std 14.42, range [33.41, 91.94]

Secondary structure (DSSP, 8-state):
------EE-HHHHHHHHHHHTTS-SS-TT-EEE--SSS-SSPPPHHHHHHHHHHHEEEEEEEEEETTEEEEEEEEEEE-

Radius of gyration: 12.33 Å; chains: 1; bounding box: 31×22×34 Å

Sequence (79 aa):
MDELRHNINPNDLTELHKASDPEAALKVGETVEYDEDYSAAMPSLDRFKKYLDRFYEYKLIRGKEQPLDFPLYKITAIK